Protein AF-A0A353KQX4-F1 (afdb_monomer)

Nearest PDB structures (foldseek):
  5n6w-assembly1_A  TM=1.772E-01  e=5.227E+00  Homo sapiens

Mean predicted aligned error: 4.88 Å

Sequence (59 aa):
LKITVGNDEYFALNDAVIERDKAAEENTVISKINLSIGGQSVYDLSADGIIISTPTGST

pLDDT: mean 89.36, std 11.36, range [57.16, 98.12]

Foldseek 3Di:
DWDDDPHDIDDDPFKDKDFDDPPCPPDPDFDFDFDDDPNHTDDTDGHRIDMDTDPVNPD

Solvent-accessible surface area (backbone atoms only — not comparable to full-atom values): 3919 Å² total; per-residue (Å²): 85,83,46,75,56,92,93,47,79,48,78,34,74,34,59,50,76,51,63,62,79,81,83,54,84,88,56,96,76,67,41,78,45,80,42,61,60,96,85,40,82,75,46,80,44,81,36,63,56,54,76,52,62,36,85,79,41,74,120

Secondary structure (DSSP, 8-state):
-EEEETTEEEE-SSEEEEE--S--TT--PPEEEEEEETTEEEEEEEESEEEEE-GGGG-

Structure (mmCIF, N/CA/C/O backbone):
data_AF-A0A353KQX4-F1
#
_entry.id   AF-A0A353KQX4-F1
#
loop_
_atom_site.group_PDB
_atom_site.id
_atom_site.type_symbol
_atom_site.label_atom_id
_atom_site.label_alt_id
_atom_site.label_comp_id
_atom_site.label_asym_id
_atom_site.label_entity_id
_atom_site.label_seq_id
_atom_site.pdbx_PDB_ins_code
_atom_site.Cartn_x
_atom_site.Cartn_y
_atom_site.Cartn_z
_atom_site.occupancy
_atom_site.B_iso_or_equiv
_atom_site.auth_seq_id
_atom_site.auth_comp_id
_atom_site.auth_asym_id
_atom_site.auth_atom_id
_atom_site.pdbx_PDB_model_num
ATOM 1 N N . LEU A 1 1 ? -0.473 -7.007 4.673 1.00 93.19 1 LEU A N 1
ATOM 2 C CA . LEU A 1 1 ? -1.136 -5.890 3.965 1.00 93.19 1 LEU A CA 1
ATOM 3 C C . LEU A 1 1 ? -1.642 -6.392 2.617 1.00 93.19 1 LEU A C 1
ATOM 5 O O . LEU A 1 1 ? -0.845 -6.942 1.869 1.00 93.19 1 LEU A O 1
ATOM 9 N N . LYS A 1 2 ? -2.943 -6.265 2.334 1.00 97.00 2 LYS A N 1
ATOM 10 C CA . LYS A 1 2 ? -3.523 -6.555 1.012 1.00 97.00 2 LYS A CA 1
ATOM 11 C C . LYS A 1 2 ? -3.653 -5.236 0.250 1.00 97.00 2 LYS A C 1
ATOM 13 O O . LYS A 1 2 ? -4.230 -4.300 0.797 1.00 97.00 2 LYS A O 1
ATOM 18 N N . ILE A 1 3 ? -3.122 -5.168 -0.967 1.00 97.06 3 ILE A N 1
ATOM 19 C CA . ILE A 1 3 ? -3.157 -3.979 -1.826 1.00 97.06 3 ILE A CA 1
ATOM 20 C C . ILE A 1 3 ? -3.873 -4.327 -3.126 1.00 97.06 3 ILE A C 1
ATOM 22 O O . ILE A 1 3 ? -3.592 -5.362 -3.726 1.00 97.06 3 ILE A O 1
ATOM 26 N N . THR A 1 4 ? -4.767 -3.448 -3.570 1.00 96.81 4 THR A N 1
ATOM 27 C CA . THR A 1 4 ? -5.423 -3.548 -4.877 1.00 96.81 4 THR A CA 1
ATOM 28 C C . THR A 1 4 ? -5.038 -2.337 -5.715 1.00 96.81 4 THR A C 1
ATOM 30 O O . THR A 1 4 ? -5.214 -1.203 -5.270 1.00 96.81 4 THR A O 1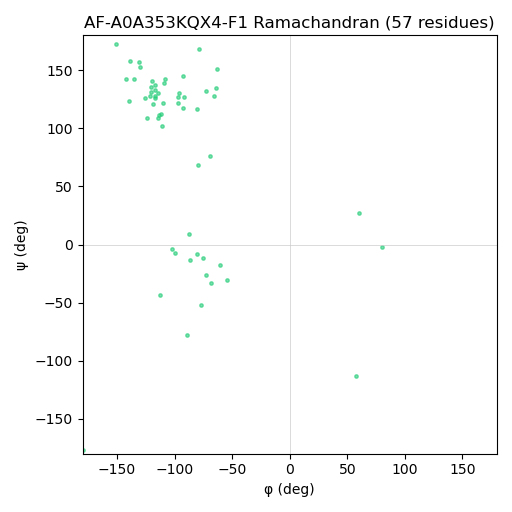
ATOM 33 N N . VAL A 1 5 ? -4.515 -2.575 -6.917 1.00 95.19 5 VAL A N 1
ATOM 34 C CA . VAL A 1 5 ? -4.163 -1.527 -7.884 1.00 95.19 5 VAL A CA 1
ATOM 35 C C . VAL A 1 5 ? -4.901 -1.822 -9.180 1.00 95.19 5 VAL A C 1
ATOM 37 O O . VAL A 1 5 ? -4.596 -2.789 -9.871 1.00 95.19 5 VAL A O 1
ATOM 40 N N . GLY A 1 6 ? -5.912 -1.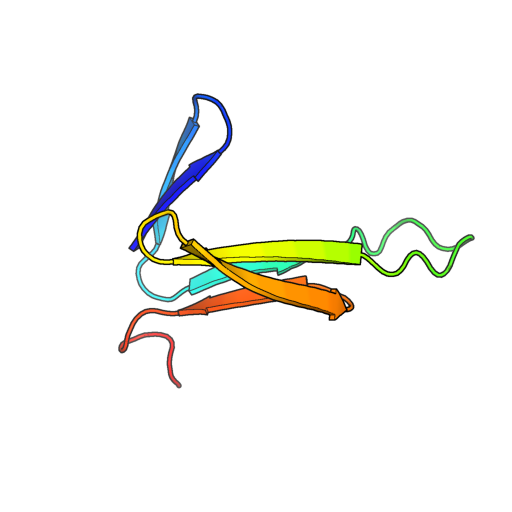013 -9.500 1.00 93.94 6 GLY A N 1
ATOM 41 C CA . GLY A 1 6 ? -6.822 -1.339 -10.596 1.00 93.94 6 GLY A CA 1
ATOM 42 C C . GLY A 1 6 ? -7.489 -2.697 -10.355 1.00 93.94 6 GLY A C 1
ATOM 43 O O . GLY A 1 6 ? -8.254 -2.839 -9.404 1.00 93.94 6 GLY A O 1
ATOM 44 N N . ASN A 1 7 ? -7.167 -3.682 -11.198 1.00 96.81 7 ASN A N 1
ATOM 45 C CA . ASN A 1 7 ? -7.678 -5.053 -11.094 1.00 96.81 7 ASN A CA 1
ATOM 46 C C . ASN A 1 7 ? -6.668 -6.046 -10.497 1.00 96.81 7 ASN A C 1
ATOM 48 O O . ASN A 1 7 ? -7.012 -7.212 -10.308 1.00 96.81 7 ASN A O 1
ATOM 52 N N . ASP A 1 8 ? -5.446 -5.601 -10.211 1.00 97.69 8 ASP A N 1
ATOM 53 C CA . ASP A 1 8 ? -4.379 -6.457 -9.709 1.00 97.69 8 ASP A CA 1
ATOM 54 C C . ASP A 1 8 ? -4.350 -6.459 -8.178 1.00 97.69 8 ASP A C 1
ATOM 56 O O . ASP A 1 8 ? -4.617 -5.448 -7.518 1.00 97.69 8 ASP A O 1
ATOM 60 N N . GLU A 1 9 ? -4.014 -7.614 -7.605 1.00 98.12 9 GLU A N 1
ATOM 61 C CA . GLU A 1 9 ? -3.972 -7.837 -6.162 1.00 98.12 9 GLU A CA 1
ATOM 62 C C . GLU A 1 9 ? -2.574 -8.264 -5.711 1.00 98.12 9 GLU A C 1
ATOM 64 O O . GLU A 1 9 ? -1.975 -9.187 -6.263 1.00 98.12 9 GLU A O 1
ATOM 69 N N . TYR A 1 10 ? -2.077 -7.607 -4.663 1.00 97.44 10 TYR A N 1
ATOM 70 C CA . TYR A 1 10 ? -0.754 -7.832 -4.092 1.00 97.44 10 TYR A CA 1
ATOM 71 C C . TYR A 1 10 ? -0.836 -8.028 -2.580 1.00 97.44 10 TYR A C 1
ATOM 73 O O . TYR A 1 10 ? -1.705 -7.478 -1.895 1.00 97.44 10 TYR A O 1
ATOM 81 N N . PHE A 1 11 ? 0.130 -8.769 -2.043 1.00 97.44 11 PHE A N 1
ATOM 82 C CA . PHE A 1 11 ? 0.288 -8.977 -0.610 1.00 97.44 11 PHE A CA 1
ATOM 83 C C . PHE A 1 11 ? 1.697 -8.592 -0.181 1.00 97.44 11 PHE A C 1
ATOM 85 O O . PHE A 1 11 ? 2.678 -9.108 -0.711 1.00 97.44 11 PHE A O 1
ATOM 92 N N . ALA A 1 12 ? 1.785 -7.708 0.808 1.00 96.81 12 ALA A N 1
ATOM 93 C CA . ALA A 1 12 ? 3.040 -7.296 1.422 1.00 96.81 12 ALA A CA 1
ATOM 94 C C . ALA A 1 12 ? 3.034 -7.629 2.917 1.00 96.81 12 ALA A C 1
ATOM 96 O O . ALA A 1 12 ? 2.009 -7.472 3.594 1.00 96.81 12 ALA A O 1
ATOM 97 N N . LEU A 1 13 ? 4.176 -8.088 3.435 1.00 96.00 13 LEU A N 1
ATOM 98 C CA . LEU A 1 13 ? 4.360 -8.288 4.873 1.00 96.00 13 LEU A CA 1
ATOM 99 C C . LEU A 1 13 ? 4.608 -6.948 5.568 1.00 96.00 13 LEU A C 1
ATOM 101 O O . LEU A 1 13 ? 3.887 -6.609 6.504 1.00 96.00 13 LEU A O 1
ATOM 105 N N . ASN A 1 14 ? 5.577 -6.187 5.061 1.00 96.12 14 ASN A N 1
ATOM 106 C CA . ASN A 1 14 ? 6.015 -4.934 5.663 1.00 96.12 14 ASN A CA 1
ATOM 107 C C . ASN A 1 14 ? 5.184 -3.774 5.118 1.00 96.12 14 ASN A C 1
ATOM 109 O O . ASN A 1 14 ? 4.222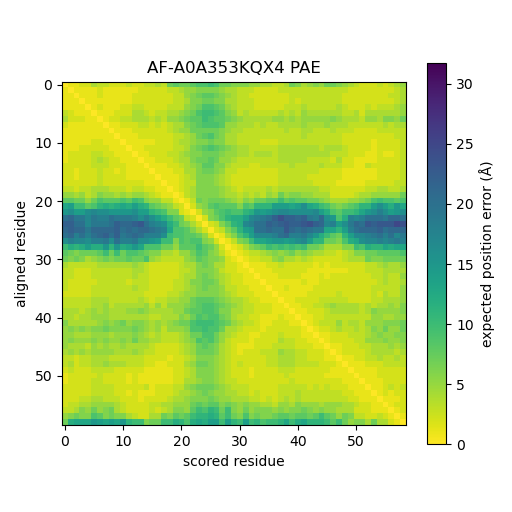 -3.360 5.763 1.00 96.12 14 ASN A O 1
ATOM 113 N N . ASP A 1 15 ? 5.488 -3.328 3.897 1.00 96.56 15 ASP A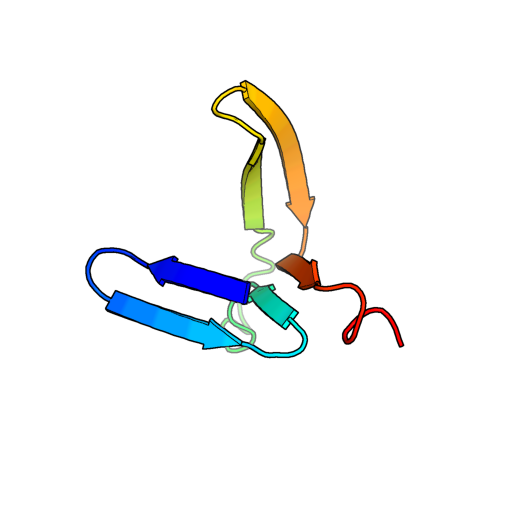 N 1
ATOM 114 C CA . ASP A 1 15 ? 5.021 -2.029 3.417 1.00 96.56 15 ASP A CA 1
ATOM 115 C C . ASP A 1 15 ? 4.555 -2.063 1.963 1.00 96.56 15 ASP A C 1
ATOM 117 O O . ASP A 1 15 ? 4.973 -2.904 1.165 1.00 96.56 15 ASP A O 1
ATOM 121 N N . ALA A 1 16 ? 3.715 -1.091 1.622 1.00 95.88 16 ALA A N 1
ATOM 122 C CA . ALA A 1 16 ? 3.452 -0.680 0.252 1.00 95.88 16 ALA A CA 1
ATOM 123 C C . ALA A 1 16 ? 3.904 0.770 0.065 1.00 95.88 16 ALA A C 1
ATOM 125 O O . ALA A 1 16 ? 3.575 1.634 0.879 1.00 95.88 16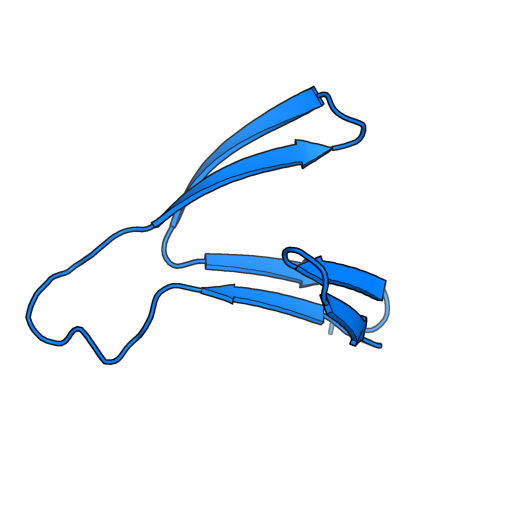 ALA A O 1
ATOM 126 N N . VAL A 1 17 ? 4.640 1.032 -1.014 1.00 95.19 17 VAL A N 1
ATOM 127 C CA . VAL A 1 17 ? 5.191 2.354 -1.327 1.00 95.19 17 VAL A CA 1
ATOM 128 C C . VAL A 1 17 ? 4.589 2.843 -2.635 1.00 95.19 17 VAL A C 1
ATOM 130 O O . VAL A 1 17 ? 4.634 2.139 -3.642 1.00 95.19 17 VAL A O 1
ATOM 133 N N . ILE A 1 18 ? 4.039 4.055 -2.616 1.00 93.00 18 ILE A N 1
ATOM 134 C CA . ILE A 1 18 ? 3.675 4.800 -3.820 1.00 93.00 18 ILE A CA 1
ATOM 135 C C . ILE A 1 18 ? 4.596 6.009 -3.878 1.00 93.00 18 ILE A C 1
ATOM 137 O O . ILE A 1 18 ? 4.478 6.906 -3.049 1.00 93.00 18 ILE A O 1
ATOM 141 N N . GLU A 1 19 ? 5.510 6.042 -4.838 1.00 91.38 19 GLU A N 1
ATOM 142 C CA . GLU A 1 19 ? 6.431 7.160 -5.046 1.00 91.38 19 GLU A CA 1
ATOM 143 C C . GLU A 1 19 ? 6.434 7.596 -6.511 1.00 91.38 19 GLU A C 1
ATOM 145 O O . GLU A 1 19 ? 6.047 6.838 -7.403 1.00 91.38 19 GLU A O 1
ATOM 150 N N . ARG A 1 20 ? 6.839 8.844 -6.756 1.00 86.75 20 ARG A N 1
ATOM 151 C CA . ARG A 1 20 ? 7.067 9.337 -8.115 1.00 86.75 20 ARG A CA 1
ATOM 152 C C . ARG A 1 20 ? 8.192 8.566 -8.797 1.00 86.75 20 ARG A C 1
ATOM 154 O O . ARG A 1 20 ? 9.144 8.133 -8.148 1.00 86.75 20 ARG A O 1
ATOM 161 N N . ASP A 1 21 ? 8.109 8.476 -10.120 1.00 81.81 21 ASP A N 1
ATOM 162 C CA . ASP A 1 21 ? 9.204 7.940 -10.921 1.00 81.81 21 ASP A CA 1
ATOM 163 C C . ASP A 1 21 ? 10.442 8.846 -10.804 1.00 8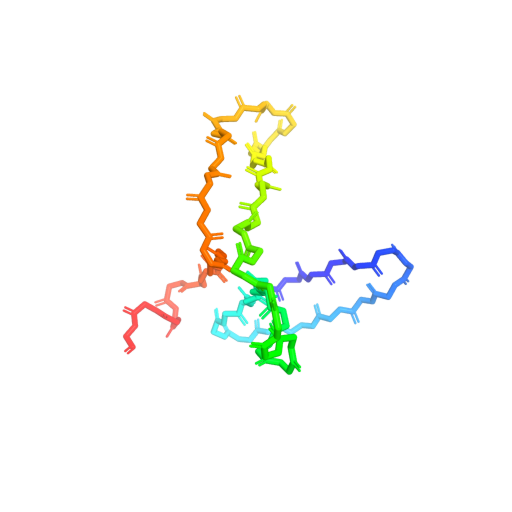1.81 21 ASP A C 1
ATOM 165 O O . ASP A 1 21 ? 10.354 10.076 -10.880 1.00 81.81 21 ASP A O 1
ATOM 169 N N . LYS A 1 22 ? 11.599 8.218 -10.598 1.00 71.00 22 LYS A N 1
ATOM 170 C CA . LYS A 1 22 ? 12.905 8.867 -10.446 1.00 71.00 22 LYS A CA 1
ATOM 171 C C . LYS A 1 22 ? 13.588 9.110 -11.795 1.00 71.00 22 LYS A C 1
ATOM 173 O O . LYS A 1 22 ? 14.545 9.872 -11.842 1.00 71.00 22 LYS A O 1
ATOM 178 N N . ALA A 1 23 ? 13.098 8.497 -12.878 1.00 64.62 23 ALA A N 1
ATOM 179 C CA . ALA A 1 23 ? 13.685 8.600 -14.217 1.00 64.62 23 ALA A CA 1
ATOM 180 C C . ALA A 1 23 ? 13.307 9.883 -14.983 1.00 64.62 23 ALA A C 1
ATOM 182 O O . ALA A 1 23 ? 13.859 10.153 -16.049 1.00 64.62 23 ALA A O 1
ATOM 183 N N . ALA A 1 24 ? 12.382 10.696 -14.466 1.00 59.25 24 ALA A N 1
ATOM 184 C CA . ALA A 1 24 ? 12.031 11.983 -15.060 1.00 59.25 24 ALA A CA 1
ATOM 185 C C . ALA A 1 24 ? 13.072 13.058 -14.684 1.00 59.25 24 ALA A C 1
ATOM 187 O O . ALA A 1 24 ? 12.780 13.979 -13.924 1.00 59.25 24 ALA A O 1
ATOM 188 N N . GLU A 1 25 ? 14.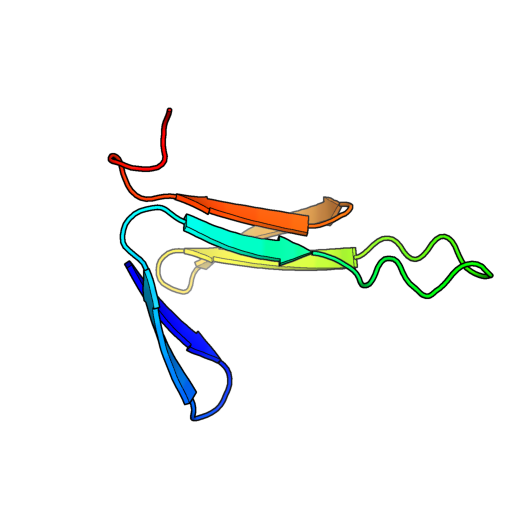300 12.933 -15.199 1.00 57.16 25 GLU A N 1
ATOM 189 C CA . GLU A 1 25 ? 15.432 13.825 -14.880 1.00 57.16 25 GLU A CA 1
ATOM 190 C C . GLU A 1 25 ? 15.192 15.301 -15.257 1.00 57.16 25 GLU A C 1
ATOM 192 O O . GLU A 1 25 ? 15.858 16.191 -14.731 1.00 57.16 25 GLU A O 1
ATOM 197 N N . GLU A 1 26 ? 14.214 15.592 -16.120 1.00 57.97 26 GLU A N 1
ATOM 198 C CA . GLU A 1 26 ? 13.998 16.942 -16.656 1.00 57.97 26 GLU A CA 1
ATOM 199 C C . GLU A 1 26 ? 12.877 17.742 -15.971 1.00 57.97 26 GLU A C 1
ATOM 201 O O . GLU A 1 26 ? 12.746 18.936 -16.230 1.00 57.97 26 GLU A O 1
ATOM 206 N N . ASN A 1 27 ? 12.083 17.148 -15.071 1.00 58.19 27 ASN A N 1
ATOM 207 C CA . ASN A 1 27 ? 11.024 17.876 -14.365 1.00 58.19 27 ASN A CA 1
ATOM 208 C C . ASN A 1 27 ? 10.939 17.477 -12.889 1.00 58.19 27 ASN A C 1
ATOM 210 O O . ASN A 1 27 ? 10.673 16.324 -12.552 1.00 58.19 27 ASN A O 1
ATOM 214 N N . THR A 1 28 ? 11.059 18.461 -11.993 1.00 62.66 28 THR A N 1
ATOM 215 C CA . THR A 1 28 ? 10.745 18.310 -10.565 1.00 62.66 28 THR A CA 1
ATOM 216 C C . THR A 1 28 ? 9.232 18.155 -10.390 1.00 62.66 28 THR A C 1
ATOM 218 O O . THR A 1 28 ? 8.525 19.093 -10.027 1.00 62.66 28 THR A O 1
ATOM 221 N N . VAL A 1 29 ? 8.708 16.971 -10.703 1.00 71.50 29 VAL A N 1
ATOM 222 C CA . VAL A 1 29 ? 7.295 16.647 -10.505 1.00 71.50 29 VAL A CA 1
ATOM 223 C C . VAL A 1 29 ? 7.092 16.285 -9.039 1.00 71.50 29 VAL A C 1
ATOM 225 O O . VAL A 1 29 ? 7.661 15.309 -8.560 1.00 71.50 29 VAL A O 1
ATOM 228 N N . ILE A 1 30 ? 6.291 17.078 -8.327 1.00 82.06 30 ILE A N 1
ATOM 229 C CA . ILE A 1 30 ? 5.811 16.753 -6.979 1.00 82.06 30 ILE A CA 1
ATOM 230 C C . ILE A 1 30 ? 4.467 16.040 -7.123 1.00 82.06 30 ILE A C 1
ATOM 232 O O . ILE A 1 30 ? 3.555 16.563 -7.771 1.00 82.06 30 ILE A O 1
ATOM 236 N N . SER A 1 31 ? 4.331 14.864 -6.512 1.00 85.50 31 SER A N 1
ATOM 237 C CA . SER A 1 31 ? 3.082 14.106 -6.545 1.00 85.50 31 SER A CA 1
ATOM 238 C C . SER A 1 31 ? 2.038 14.774 -5.659 1.00 85.50 31 SER A C 1
ATOM 240 O O . SER A 1 31 ? 2.302 15.092 -4.499 1.00 85.50 31 SER A O 1
ATOM 242 N N . LYS A 1 32 ? 0.829 14.952 -6.197 1.00 91.56 32 LYS A N 1
ATOM 243 C CA . LYS A 1 32 ? -0.361 15.271 -5.402 1.00 91.56 32 LYS A CA 1
ATOM 244 C C . LYS A 1 32 ? -1.063 13.968 -5.040 1.00 91.56 32 LYS A C 1
ATOM 246 O O . LYS A 1 32 ? -1.498 13.247 -5.933 1.00 91.56 32 LYS A O 1
ATOM 251 N N . ILE A 1 33 ? -1.149 13.667 -3.750 1.00 93.62 33 ILE A N 1
ATOM 252 C CA . ILE A 1 33 ? -1.680 12.407 -3.222 1.00 93.62 33 ILE A CA 1
ATOM 253 C C . ILE A 1 33 ? -2.899 12.725 -2.357 1.00 93.62 33 ILE A C 1
ATOM 255 O O . ILE A 1 33 ? -2.776 13.439 -1.364 1.00 93.62 33 ILE A O 1
ATOM 259 N N . ASN A 1 34 ? -4.059 12.174 -2.713 1.00 95.00 34 ASN A N 1
ATOM 260 C CA . ASN A 1 34 ? -5.261 12.244 -1.883 1.00 95.00 34 ASN A CA 1
ATOM 261 C C . ASN A 1 34 ? -5.378 10.954 -1.069 1.00 95.00 34 ASN A C 1
ATOM 263 O O . ASN A 1 34 ? -5.435 9.860 -1.634 1.00 95.00 34 ASN A O 1
ATOM 267 N N . LEU A 1 35 ? -5.409 11.078 0.256 1.00 94.62 35 LEU A N 1
ATOM 268 C CA . LEU A 1 35 ? -5.503 9.953 1.176 1.00 94.62 35 LEU A CA 1
ATOM 269 C C . LEU A 1 35 ? -6.870 9.934 1.852 1.00 94.62 35 LEU A C 1
ATOM 271 O O . LEU A 1 35 ? -7.237 10.856 2.584 1.00 94.62 35 LEU A O 1
ATOM 275 N N . SER A 1 36 ? -7.580 8.823 1.676 1.00 96.44 36 SER A N 1
ATOM 276 C CA . SER A 1 36 ? -8.829 8.537 2.374 1.00 96.44 36 SER A CA 1
ATOM 277 C C . SER A 1 36 ? -8.710 7.306 3.266 1.00 96.44 36 SER A C 1
ATOM 279 O O . SER A 1 36 ? -8.190 6.279 2.829 1.00 96.44 36 SER A O 1
ATOM 281 N N . ILE A 1 37 ? -9.263 7.373 4.476 1.00 95.50 37 ILE A N 1
ATOM 282 C CA . ILE A 1 37 ? -9.329 6.255 5.426 1.00 95.50 37 ILE A CA 1
ATOM 283 C C . ILE A 1 37 ? -10.800 6.002 5.749 1.00 95.50 37 ILE A C 1
ATOM 285 O O . ILE A 1 37 ? -11.538 6.926 6.077 1.00 95.50 37 ILE A O 1
ATOM 289 N N . GLY A 1 38 ? -11.257 4.754 5.603 1.00 94.56 38 GLY A N 1
ATOM 290 C CA . GLY A 1 38 ? -12.671 4.412 5.815 1.00 94.56 38 GLY A CA 1
ATOM 291 C C . GLY A 1 38 ? -13.634 5.157 4.879 1.00 94.56 38 GLY A C 1
ATOM 292 O O . GLY A 1 38 ? -14.774 5.413 5.252 1.00 94.56 38 GLY A O 1
ATOM 293 N N . GLY A 1 39 ? -13.170 5.553 3.688 1.00 94.12 39 GLY A N 1
ATOM 294 C CA . GLY A 1 39 ? -13.949 6.332 2.717 1.00 94.12 39 GLY A CA 1
ATOM 295 C C . GLY A 1 39 ? -14.030 7.836 3.005 1.00 94.12 39 GLY A C 1
ATOM 296 O O . GLY A 1 39 ? -14.609 8.567 2.207 1.00 94.12 39 GLY A O 1
ATOM 297 N N . GLN A 1 40 ? -13.440 8.322 4.099 1.00 95.94 40 GLN A N 1
ATOM 298 C CA . GLN A 1 40 ? -13.358 9.752 4.397 1.00 95.94 40 GLN A CA 1
ATOM 299 C C . GLN A 1 40 ? -12.012 10.302 3.938 1.00 95.94 40 GLN A C 1
ATOM 301 O O . GLN A 1 40 ? -10.977 9.723 4.266 1.00 95.94 40 GLN A O 1
ATOM 306 N N . SER A 1 41 ? -12.015 11.407 3.187 1.00 94.12 41 SER A N 1
ATOM 307 C CA . SER A 1 41 ? -10.772 12.112 2.855 1.00 94.12 41 SER A CA 1
ATOM 308 C C . SER A 1 41 ? -10.165 12.692 4.129 1.00 94.12 41 SER A C 1
ATOM 310 O O . SER A 1 41 ? -10.859 13.369 4.888 1.00 94.12 41 SER A O 1
ATOM 312 N N . VAL A 1 42 ? -8.891 12.3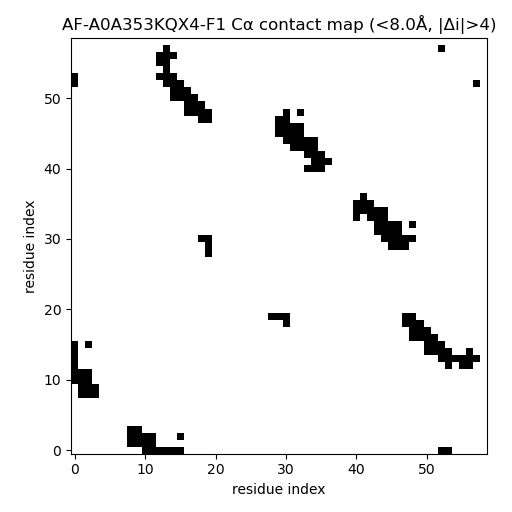94 4.373 1.00 94.25 42 VAL A N 1
ATOM 313 C CA . VAL A 1 42 ? -8.177 12.815 5.586 1.00 94.25 42 VAL A CA 1
ATOM 314 C C . VAL A 1 42 ? -7.087 13.822 5.243 1.00 94.25 42 VAL A C 1
ATOM 316 O O . VAL A 1 42 ? -6.952 14.827 5.937 1.00 94.25 42 VAL A O 1
ATOM 319 N N . TYR A 1 43 ? -6.329 13.575 4.170 1.00 93.19 43 TYR A N 1
ATOM 320 C CA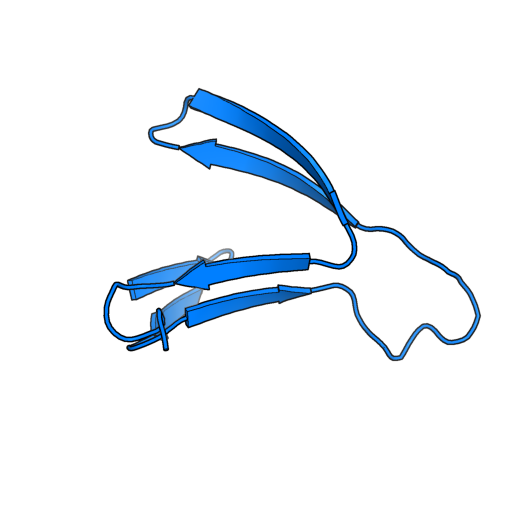 . TYR A 1 43 ? -5.201 14.419 3.783 1.00 93.19 43 TYR A CA 1
ATOM 321 C C . TYR A 1 43 ? -5.076 14.581 2.271 1.00 93.19 43 TYR A C 1
ATOM 323 O O . TYR A 1 43 ? -5.199 13.612 1.523 1.00 93.19 43 TYR A O 1
ATOM 331 N N . ASP A 1 44 ? -4.695 15.794 1.869 1.00 93.75 44 ASP A N 1
ATOM 332 C CA . ASP A 1 44 ? -4.181 16.112 0.540 1.00 93.75 44 ASP A CA 1
ATOM 333 C C . ASP A 1 44 ? -2.705 16.489 0.675 1.00 93.75 44 ASP A C 1
ATOM 335 O O . ASP A 1 44 ? -2.353 17.501 1.285 1.00 93.75 44 ASP A O 1
ATOM 339 N N . LEU A 1 45 ? -1.827 15.644 0.145 1.00 91.81 45 LEU A N 1
ATOM 340 C CA . LEU A 1 45 ? -0.382 15.744 0.325 1.00 91.81 45 LEU A CA 1
ATOM 341 C C . LEU A 1 45 ? 0.288 16.165 -0.983 1.00 91.81 45 LEU A C 1
ATOM 343 O O . LEU A 1 45 ? -0.063 15.682 -2.057 1.00 91.81 45 LEU A O 1
ATOM 347 N N . SER A 1 46 ? 1.281 17.050 -0.886 1.00 92.81 46 SER A N 1
ATOM 348 C CA . SER A 1 46 ? 2.247 17.322 -1.959 1.00 92.81 46 SER A CA 1
ATOM 349 C C . SER A 1 46 ? 3.607 16.797 -1.509 1.00 92.81 46 SER A C 1
ATOM 351 O O . SER A 1 46 ? 4.244 17.412 -0.656 1.00 92.81 46 SER A O 1
ATOM 353 N N . ALA A 1 47 ? 4.005 15.630 -2.013 1.00 90.44 47 ALA A N 1
ATOM 354 C CA . ALA A 1 47 ? 5.175 14.889 -1.538 1.00 90.44 47 ALA A CA 1
ATOM 355 C C . ALA A 1 47 ? 5.809 14.050 -2.660 1.00 90.44 47 ALA A C 1
ATOM 357 O O . ALA A 1 47 ? 5.244 13.919 -3.746 1.00 90.44 47 ALA A O 1
ATOM 358 N N . ASP A 1 48 ? 6.973 13.455 -2.392 1.00 89.75 48 ASP A N 1
ATOM 359 C CA . ASP A 1 48 ? 7.590 12.479 -3.302 1.00 89.75 48 ASP A CA 1
ATOM 360 C C . ASP A 1 48 ? 6.781 11.177 -3.377 1.00 89.75 48 ASP A C 1
ATOM 362 O O . ASP A 1 48 ? 6.700 10.545 -4.431 1.00 89.75 48 ASP A O 1
ATOM 366 N N . GLY A 1 49 ? 6.154 10.791 -2.267 1.00 92.44 49 GLY A N 1
ATOM 367 C CA . GLY A 1 49 ? 5.416 9.546 -2.145 1.00 92.44 49 GLY A CA 1
ATOM 368 C C . GLY A 1 49 ? 4.781 9.359 -0.772 1.00 92.44 49 GLY A C 1
ATOM 369 O O . GLY A 1 49 ? 4.865 10.228 0.096 1.00 92.44 49 GLY A O 1
ATOM 370 N N . ILE A 1 50 ? 4.153 8.203 -0.586 1.00 94.88 50 ILE A N 1
ATOM 371 C CA . ILE A 1 50 ? 3.568 7.739 0.670 1.00 94.88 50 ILE A CA 1
ATOM 372 C C . ILE A 1 50 ? 3.932 6.270 0.904 1.00 94.88 50 ILE A C 1
ATOM 374 O O . ILE A 1 50 ? 3.972 5.468 -0.031 1.00 94.88 50 ILE A O 1
ATOM 378 N N . ILE A 1 51 ? 4.179 5.928 2.168 1.00 95.75 51 ILE A N 1
ATOM 379 C CA . ILE A 1 51 ? 4.443 4.562 2.623 1.00 95.75 51 ILE A CA 1
ATOM 380 C C . ILE A 1 51 ? 3.302 4.139 3.546 1.00 95.75 51 ILE A C 1
ATOM 382 O O . ILE A 1 51 ? 2.925 4.877 4.458 1.00 95.75 51 ILE A O 1
ATOM 386 N N . ILE A 1 52 ? 2.743 2.957 3.294 1.00 95.56 52 ILE A N 1
ATOM 387 C CA . ILE A 1 52 ? 1.701 2.340 4.114 1.00 95.56 52 ILE A CA 1
ATOM 388 C C . ILE A 1 52 ? 2.289 1.075 4.726 1.00 95.56 52 ILE A C 1
ATOM 390 O O . ILE A 1 52 ? 2.495 0.080 4.028 1.00 95.56 52 ILE A O 1
ATOM 394 N N . SER A 1 53 ? 2.531 1.131 6.030 1.00 96.44 53 SER A N 1
ATOM 395 C CA . SER A 1 53 ? 3.244 0.094 6.772 1.00 96.44 53 SER A CA 1
ATOM 396 C C . SER A 1 53 ? 2.324 -0.703 7.679 1.00 96.44 53 SER A C 1
ATOM 398 O O . SER A 1 53 ? 1.414 -0.166 8.316 1.00 96.44 53 SER A O 1
ATOM 400 N N . THR A 1 54 ? 2.576 -2.003 7.780 1.00 96.44 54 THR A N 1
ATOM 401 C CA . THR A 1 54 ? 2.072 -2.813 8.893 1.00 96.44 54 THR A CA 1
ATOM 402 C C . THR A 1 54 ? 2.940 -2.588 10.139 1.00 96.44 54 THR A C 1
ATOM 404 O O . THR A 1 54 ? 4.042 -2.049 10.035 1.00 96.44 54 THR A O 1
ATOM 407 N N . PRO A 1 55 ? 2.517 -3.054 11.331 1.00 96.00 55 PRO A N 1
ATOM 408 C CA . PRO A 1 55 ? 3.377 -3.008 12.513 1.00 96.00 55 PRO A CA 1
ATOM 409 C C . PRO A 1 55 ? 4.747 -3.676 12.313 1.00 96.00 55 PRO A C 1
ATOM 411 O O . PRO A 1 55 ? 5.726 -3.227 12.902 1.00 96.00 55 PRO A O 1
ATOM 414 N N . THR A 1 56 ? 4.843 -4.711 11.468 1.00 94.69 56 THR A N 1
ATOM 415 C CA . THR A 1 56 ? 6.122 -5.377 11.167 1.00 94.69 56 THR A CA 1
ATOM 416 C C . THR A 1 56 ? 7.046 -4.536 10.293 1.00 94.69 56 THR A C 1
ATOM 418 O O . THR A 1 56 ? 8.252 -4.703 10.395 1.00 94.69 56 THR A O 1
ATOM 421 N N . GLY A 1 57 ? 6.507 -3.632 9.470 1.00 90.62 57 GLY A N 1
ATOM 422 C CA . GLY A 1 57 ? 7.288 -2.687 8.662 1.00 90.62 57 GLY A CA 1
ATOM 423 C C . GLY A 1 57 ? 7.628 -1.378 9.381 1.00 90.62 57 GLY A C 1
ATOM 424 O O . GLY A 1 57 ? 8.105 -0.438 8.761 1.00 90.62 57 GLY A O 1
ATOM 425 N N . SER A 1 58 ? 7.360 -1.279 10.688 1.00 87.62 58 SER A N 1
ATOM 426 C CA . SER A 1 58 ? 7.634 -0.053 11.455 1.00 87.62 58 SER A CA 1
ATOM 427 C C . SER A 1 58 ? 9.116 0.177 11.782 1.00 87.62 58 SER A C 1
ATOM 429 O O . SER A 1 58 ? 9.470 1.267 12.233 1.00 87.62 58 SER A O 1
ATOM 431 N N . THR A 1 59 ? 9.960 -0.836 11.569 1.00 80.44 59 THR A N 1
ATOM 432 C CA . THR A 1 59 ? 11.410 -0.844 11.822 1.00 80.44 59 THR A CA 1
ATOM 433 C C . THR A 1 59 ? 12.161 -1.172 10.548 1.00 80.44 59 THR A C 1
ATOM 435 O O . THR A 1 59 ? 13.186 -0.508 10.290 1.00 80.44 59 THR A O 1
#

Radius of gyration: 13.35 Å; Cα contacts (8 Å, |Δi|>4): 83; chains: 1; bounding box: 29×27×29 Å